Protein AF-A0A9N9F516-F1 (afdb_monomer_lite)

Structure (mmCIF, N/CA/C/O backbone):
data_AF-A0A9N9F516-F1
#
_entry.id   AF-A0A9N9F516-F1
#
loop_
_atom_site.group_PDB
_atom_site.id
_atom_site.type_symbol
_atom_site.label_atom_id
_atom_site.label_alt_id
_atom_site.label_comp_id
_atom_site.label_asym_id
_atom_site.label_entity_id
_atom_site.label_seq_id
_atom_site.pdbx_PDB_ins_code
_atom_site.Cartn_x
_atom_site.Cartn_y
_atom_site.Cartn_z
_atom_site.occupancy
_atom_site.B_iso_or_equiv
_atom_site.auth_seq_id
_atom_site.auth_comp_id
_atom_site.auth_asym_id
_atom_site.auth_atom_id
_atom_site.pdbx_PDB_model_num
ATOM 1 N N . MET A 1 1 ? -4.265 10.052 20.210 1.00 86.12 1 MET A N 1
ATOM 2 C CA . MET A 1 1 ? -3.769 8.996 19.293 1.00 86.12 1 MET A CA 1
ATOM 3 C C . MET A 1 1 ? -4.812 7.896 19.213 1.00 86.12 1 MET A C 1
ATOM 5 O O . MET A 1 1 ? -5.574 7.756 20.161 1.00 86.12 1 MET A O 1
ATOM 9 N N . VAL A 1 2 ? -4.881 7.152 18.112 1.00 93.31 2 VAL A N 1
ATOM 10 C CA . VAL A 1 2 ? -5.917 6.138 17.866 1.00 93.31 2 VAL A CA 1
ATOM 11 C C . VAL A 1 2 ? -5.251 4.812 17.516 1.00 93.31 2 VAL A C 1
ATOM 13 O O . VAL A 1 2 ? -4.358 4.781 16.673 1.00 93.31 2 VAL A O 1
ATOM 16 N N . ASN A 1 3 ? -5.663 3.717 18.158 1.00 96.06 3 ASN A N 1
ATOM 17 C CA . ASN A 1 3 ? -5.158 2.390 17.814 1.00 96.06 3 ASN A CA 1
ATOM 18 C C . ASN A 1 3 ? -5.553 2.039 16.369 1.00 96.06 3 ASN A C 1
ATOM 20 O O . ASN A 1 3 ? -6.737 2.066 16.028 1.00 96.06 3 ASN A O 1
ATOM 24 N N . ALA A 1 4 ? -4.560 1.726 15.536 1.00 94.31 4 ALA A N 1
ATOM 25 C CA . ALA A 1 4 ? -4.744 1.554 14.098 1.00 94.31 4 ALA A CA 1
ATOM 26 C C . ALA A 1 4 ? -5.684 0.388 13.756 1.00 94.31 4 ALA A C 1
ATOM 28 O O . ALA A 1 4 ? -6.639 0.568 13.001 1.00 94.31 4 ALA A O 1
ATOM 29 N N . ARG A 1 5 ? -5.470 -0.782 14.373 1.00 95.00 5 ARG A N 1
ATOM 30 C CA . ARG A 1 5 ? -6.314 -1.972 14.184 1.00 95.00 5 ARG A CA 1
ATOM 31 C C . ARG A 1 5 ? -7.758 -1.730 14.619 1.00 95.00 5 ARG A C 1
ATOM 33 O O . ARG A 1 5 ? -8.679 -2.081 13.886 1.00 95.00 5 ARG A O 1
ATOM 40 N N . LYS A 1 6 ? -7.958 -1.116 15.791 1.00 96.62 6 LYS A N 1
ATOM 41 C CA . LYS A 1 6 ? -9.297 -0.793 16.305 1.00 96.62 6 LYS A CA 1
ATOM 42 C C . LYS A 1 6 ? -10.034 0.152 15.354 1.00 96.62 6 LYS A C 1
ATOM 44 O O . LYS A 1 6 ? -11.146 -0.156 14.948 1.00 96.62 6 LYS A O 1
ATOM 49 N N . TRP A 1 7 ? -9.384 1.241 14.939 1.00 96.12 7 TRP A N 1
ATOM 50 C CA . TRP A 1 7 ? -9.973 2.203 14.005 1.00 96.12 7 TRP A CA 1
ATOM 51 C C . TRP A 1 7 ? -10.371 1.556 12.675 1.00 96.12 7 TRP A C 1
ATOM 53 O O . TRP A 1 7 ? -11.465 1.801 12.176 1.00 96.12 7 TRP A O 1
ATOM 63 N N . LEU A 1 8 ? -9.506 0.702 12.123 1.00 95.75 8 LEU A N 1
ATOM 64 C CA . LEU A 1 8 ? -9.766 0.000 10.867 1.00 95.75 8 LEU A CA 1
ATOM 65 C C . LEU A 1 8 ? -10.999 -0.909 10.969 1.00 95.75 8 LEU A C 1
ATOM 67 O O . LEU A 1 8 ? -11.861 -0.874 10.096 1.00 95.75 8 LEU A O 1
ATOM 71 N N . ASN A 1 9 ? -11.098 -1.687 12.051 1.00 95.06 9 ASN A N 1
ATOM 72 C CA . ASN A 1 9 ? -12.224 -2.588 12.309 1.00 95.06 9 ASN A CA 1
ATOM 73 C C . ASN A 1 9 ? -13.545 -1.847 12.548 1.00 95.06 9 ASN A C 1
ATOM 75 O O . ASN A 1 9 ? -14.591 -2.344 12.152 1.00 95.06 9 ASN A O 1
ATOM 79 N N . GLU A 1 10 ? -13.502 -0.661 13.154 1.00 96.50 10 GLU A N 1
ATOM 80 C CA . GLU A 1 10 ? -14.692 0.171 13.373 1.00 96.50 10 GLU A CA 1
ATOM 81 C C . GLU A 1 10 ? -15.178 0.876 12.102 1.00 96.50 10 GLU A C 1
ATOM 83 O O . GLU A 1 10 ? -16.352 1.227 12.005 1.00 96.50 10 GLU A O 1
ATOM 88 N N . LYS A 1 11 ? -14.278 1.156 11.152 1.00 95.44 11 LYS A N 1
ATOM 89 C CA . LYS A 1 11 ? -14.604 1.950 9.959 1.00 95.44 11 LYS A CA 1
ATOM 90 C C . LYS A 1 11 ? -14.893 1.130 8.720 1.00 95.44 11 LYS A C 1
ATOM 92 O O . LYS A 1 11 ? -15.666 1.592 7.887 1.00 95.44 11 LYS A O 1
ATOM 97 N N . ILE A 1 12 ? -14.255 -0.026 8.577 1.00 95.31 12 ILE A N 1
ATOM 98 C CA . ILE A 1 12 ? -14.330 -0.823 7.357 1.00 95.31 12 ILE A CA 1
ATOM 99 C C . ILE A 1 12 ? -14.484 -2.289 7.752 1.00 95.31 12 ILE A C 1
ATOM 101 O O . ILE A 1 12 ? -13.545 -2.910 8.272 1.00 95.31 12 ILE A O 1
ATOM 105 N N . SER A 1 13 ? -15.675 -2.829 7.489 1.00 95.19 13 SER A N 1
ATOM 106 C CA . SER A 1 13 ? -15.972 -4.260 7.630 1.00 95.19 13 SER A CA 1
ATOM 107 C C . SER A 1 13 ? -15.125 -5.087 6.662 1.00 95.19 13 SER A C 1
ATOM 109 O O . SER A 1 13 ? -14.690 -4.567 5.637 1.00 95.19 13 SER A O 1
ATOM 111 N N . GLU A 1 14 ? -14.867 -6.360 6.966 1.00 90.19 14 GLU A N 1
ATOM 112 C CA . GLU A 1 14 ? -13.972 -7.195 6.148 1.00 90.19 14 GLU A CA 1
ATOM 113 C C . GLU A 1 14 ? -14.425 -7.314 4.685 1.00 90.19 14 GLU A C 1
ATOM 115 O O . GLU A 1 14 ? -13.593 -7.174 3.786 1.00 90.19 14 GLU A O 1
ATOM 120 N N . ASP A 1 15 ? -15.733 -7.419 4.440 1.00 91.94 15 ASP A N 1
ATOM 121 C CA . ASP A 1 15 ? -16.313 -7.485 3.091 1.00 91.94 15 ASP A CA 1
ATOM 122 C C . ASP A 1 15 ? -16.061 -6.214 2.265 1.00 91.94 15 ASP A C 1
ATOM 124 O O . ASP A 1 15 ? -15.886 -6.262 1.047 1.00 91.94 15 ASP A O 1
ATOM 128 N N . GLN A 1 16 ? -15.983 -5.052 2.916 1.00 95.25 16 GLN A N 1
ATOM 129 C CA . GLN A 1 16 ? -15.660 -3.794 2.237 1.00 95.25 16 GLN A CA 1
ATOM 130 C C . GLN A 1 16 ? -14.167 -3.685 1.907 1.00 95.25 16 GLN A C 1
ATOM 132 O O . GLN A 1 16 ? -13.795 -3.022 0.937 1.00 95.25 16 GLN A O 1
ATOM 137 N N . ARG A 1 17 ? -13.291 -4.339 2.681 1.00 96.25 17 ARG A N 1
ATOM 138 C CA . ARG A 1 17 ? -11.830 -4.256 2.484 1.00 96.25 17 ARG A CA 1
ATOM 139 C C . ARG A 1 17 ? -11.406 -4.879 1.171 1.00 96.25 17 ARG A C 1
ATOM 141 O O . ARG A 1 17 ? -10.566 -4.314 0.478 1.00 96.25 17 ARG A O 1
ATOM 148 N N . VAL A 1 18 ? -12.016 -6.006 0.809 1.00 94.75 18 VAL A N 1
ATOM 149 C CA . VAL A 1 18 ? -11.689 -6.698 -0.442 1.00 94.75 18 VAL A CA 1
ATOM 150 C C . VAL A 1 18 ? -12.087 -5.882 -1.672 1.00 94.75 18 VAL A C 1
ATOM 152 O O . VAL A 1 18 ? -11.468 -6.043 -2.718 1.00 94.75 18 VAL A O 1
ATOM 155 N N . GLN A 1 19 ? -13.063 -4.977 -1.560 1.00 94.94 19 GLN A N 1
ATOM 156 C CA . GLN A 1 19 ? -13.507 -4.112 -2.660 1.00 94.94 19 GLN A CA 1
ATOM 157 C C . GLN A 1 19 ? -12.764 -2.770 -2.711 1.00 94.94 19 GLN A C 1
ATOM 159 O O . GLN A 1 19 ? -12.705 -2.135 -3.762 1.00 94.94 19 GLN A O 1
ATOM 164 N N . ALA A 1 20 ? -12.197 -2.326 -1.588 1.00 96.94 20 ALA A N 1
ATOM 165 C CA . ALA A 1 20 ? -11.565 -1.021 -1.482 1.00 96.94 20 ALA A CA 1
ATOM 166 C C . ALA A 1 20 ? -10.309 -0.918 -2.364 1.00 96.94 20 ALA A C 1
ATOM 168 O O . ALA A 1 20 ? -9.321 -1.627 -2.172 1.00 96.94 20 ALA A O 1
ATOM 169 N N . THR A 1 21 ? -10.335 0.025 -3.307 1.00 97.00 21 THR A N 1
ATOM 170 C CA . THR A 1 21 ? -9.188 0.351 -4.166 1.00 97.00 21 THR A CA 1
ATOM 171 C C . TH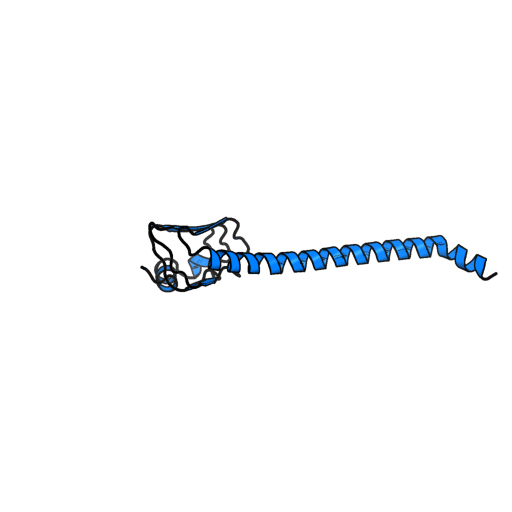R A 1 21 ? -8.354 1.501 -3.621 1.00 97.00 21 THR A C 1
ATOM 173 O O . THR A 1 21 ? -7.174 1.598 -3.943 1.00 97.00 21 THR A O 1
ATOM 176 N N . CYS A 1 22 ? -8.931 2.359 -2.781 1.00 96.19 22 CYS A N 1
ATOM 177 C CA . CYS A 1 22 ? -8.240 3.500 -2.191 1.00 96.19 22 CYS A CA 1
ATOM 178 C C . CYS A 1 22 ? -8.562 3.592 -0.697 1.00 96.19 22 CYS A C 1
ATOM 180 O O . CYS A 1 22 ? -9.717 3.433 -0.298 1.00 96.19 22 CYS A O 1
ATOM 182 N N . LEU A 1 23 ? -7.550 3.876 0.124 1.00 96.62 23 LEU A N 1
ATOM 183 C CA . LEU A 1 23 ? -7.700 4.085 1.562 1.00 96.62 23 LEU A CA 1
ATOM 184 C C . LEU A 1 23 ? -7.031 5.394 1.978 1.00 96.62 23 LEU A C 1
ATOM 186 O O . LEU A 1 23 ? -5.807 5.527 1.949 1.00 96.62 23 LEU A O 1
ATOM 190 N N . TYR A 1 24 ? -7.856 6.339 2.425 1.00 94.81 24 TYR A N 1
ATOM 191 C CA . TYR A 1 24 ? -7.415 7.643 2.901 1.00 94.81 24 TYR A CA 1
ATOM 192 C C . TYR A 1 24 ? -7.701 7.792 4.396 1.00 94.81 24 TYR A C 1
ATOM 194 O O . TYR A 1 24 ? -8.852 7.776 4.836 1.00 94.81 24 TYR A O 1
ATOM 202 N N . ILE A 1 25 ? -6.646 7.953 5.190 1.00 93.06 25 ILE A N 1
ATOM 203 C CA . ILE A 1 25 ? -6.722 8.133 6.639 1.00 93.06 25 ILE A CA 1
ATOM 204 C C . ILE A 1 25 ? -6.186 9.522 6.979 1.00 93.06 25 ILE A C 1
ATOM 206 O O . ILE A 1 25 ? -4.986 9.712 7.181 1.00 93.06 25 ILE A O 1
ATOM 210 N N . TYR A 1 26 ? -7.092 10.499 7.054 1.00 91.38 26 TYR A N 1
ATOM 211 C CA . TYR A 1 26 ? -6.755 11.898 7.320 1.00 91.38 26 TYR A CA 1
ATOM 212 C C . TYR A 1 26 ? -7.051 12.330 8.755 1.00 91.38 26 TYR A C 1
ATOM 214 O O . TYR A 1 26 ? -8.061 11.962 9.357 1.00 91.38 26 TYR A O 1
ATOM 222 N N . GLY A 1 27 ? -6.159 13.153 9.309 1.00 89.31 27 GLY A N 1
ATOM 223 C CA . GLY A 1 27 ? -6.330 13.778 10.621 1.00 89.31 27 GLY A CA 1
ATOM 224 C C . GLY A 1 27 ? -6.252 12.799 11.794 1.00 89.31 27 GLY A C 1
ATOM 225 O O . GLY A 1 27 ? -6.610 13.161 12.915 1.00 89.31 27 GLY A O 1
ATOM 226 N N . LYS A 1 28 ? -5.798 11.560 11.565 1.00 90.00 28 LYS A N 1
ATOM 227 C CA . LYS A 1 28 ? -5.654 10.543 12.612 1.00 90.00 28 LYS A CA 1
ATOM 228 C C . LYS A 1 28 ? -4.185 10.255 12.884 1.00 90.00 28 LYS A C 1
ATOM 230 O O . LYS A 1 28 ? -3.431 9.870 11.997 1.00 90.00 28 LYS A O 1
ATOM 235 N N . CYS A 1 29 ? -3.806 10.424 14.146 1.00 91.19 29 CYS A N 1
ATOM 236 C CA . CYS A 1 29 ? -2.519 9.984 14.663 1.00 91.19 29 CYS A CA 1
ATOM 237 C C . CYS A 1 29 ? -2.648 8.520 15.090 1.00 91.19 29 CYS A C 1
ATOM 239 O O . CYS A 1 29 ? -3.173 8.236 16.176 1.00 91.19 29 CYS A O 1
ATOM 241 N N . LEU A 1 30 ? -2.246 7.609 14.209 1.00 91.25 30 LEU A N 1
ATOM 242 C CA . LEU A 1 30 ? -2.334 6.173 14.416 1.00 91.25 30 LEU A CA 1
ATOM 243 C C . LEU A 1 30 ? -1.181 5.659 15.287 1.00 91.25 30 LEU A C 1
ATOM 245 O O . LEU A 1 30 ? -0.044 6.137 15.210 1.00 91.25 30 LEU A O 1
ATOM 249 N N . ILE A 1 31 ? -1.489 4.660 16.112 1.00 91.88 31 ILE A N 1
ATOM 250 C CA . ILE A 1 31 ? -0.522 3.930 16.935 1.00 91.88 31 ILE A CA 1
ATOM 251 C C . ILE A 1 31 ? -0.724 2.418 16.811 1.00 91.88 31 ILE A C 1
ATOM 253 O O . ILE A 1 31 ? -1.857 1.942 16.683 1.00 91.88 31 ILE A O 1
ATOM 257 N N . GLY A 1 32 ? 0.379 1.674 16.896 1.00 91.44 32 GLY A N 1
ATOM 258 C CA . GLY A 1 32 ? 0.387 0.211 16.883 1.00 91.44 32 GLY A CA 1
ATOM 259 C C . GLY A 1 32 ? 0.505 -0.376 15.478 1.00 91.44 32 GLY A C 1
ATOM 260 O O . GLY A 1 32 ? 1.079 0.242 14.584 1.00 91.44 32 GLY A O 1
ATOM 261 N N . GLU A 1 33 ? -0.008 -1.590 15.296 1.00 92.12 33 GLU A N 1
ATOM 262 C CA . GLU A 1 33 ? 0.031 -2.300 14.016 1.00 92.12 33 GLU A CA 1
ATOM 263 C C . GLU A 1 33 ? -1.143 -1.891 13.118 1.00 92.12 33 GLU A C 1
ATOM 265 O O . GLU A 1 33 ? -2.302 -1.936 13.544 1.00 92.12 33 GLU A O 1
ATOM 270 N N . LEU A 1 34 ? -0.841 -1.557 11.861 1.00 92.81 34 LEU A N 1
ATOM 271 C CA . LEU A 1 34 ? -1.824 -1.413 10.791 1.00 92.81 34 LEU A CA 1
ATOM 272 C C . LEU A 1 34 ? -1.659 -2.567 9.795 1.00 92.81 34 LEU A C 1
ATOM 274 O O . LEU A 1 34 ? -0.695 -2.609 9.034 1.00 92.81 34 LEU A O 1
ATOM 278 N N . ASN A 1 35 ? -2.601 -3.509 9.816 1.00 94.31 35 ASN A N 1
ATOM 279 C CA . ASN A 1 35 ? -2.608 -4.660 8.919 1.00 94.31 35 ASN A CA 1
ATOM 280 C C . ASN A 1 35 ? -3.636 -4.460 7.804 1.00 94.31 35 ASN A C 1
ATOM 282 O O . ASN A 1 35 ? -4.838 -4.434 8.067 1.00 94.31 35 ASN A O 1
ATOM 286 N N . LEU A 1 36 ? -3.148 -4.332 6.571 1.00 95.06 36 LEU A N 1
ATOM 287 C CA . LEU A 1 36 ? -3.951 -4.095 5.376 1.00 95.06 36 LEU A CA 1
ATOM 288 C C . LEU A 1 36 ? -3.981 -5.307 4.437 1.00 95.06 36 LEU A C 1
ATOM 290 O O . LEU A 1 36 ? -4.479 -5.195 3.326 1.00 95.06 36 LEU A O 1
ATOM 294 N N . ASN A 1 37 ? -3.547 -6.492 4.879 1.00 94.12 37 ASN A N 1
ATOM 295 C CA . ASN A 1 37 ? -3.496 -7.690 4.029 1.00 94.12 37 ASN A CA 1
ATOM 296 C C . ASN A 1 37 ? -4.878 -8.216 3.584 1.00 94.12 37 ASN A C 1
ATOM 298 O O . ASN A 1 37 ? -4.954 -9.099 2.736 1.00 94.12 37 ASN A O 1
ATOM 302 N N . SER A 1 38 ? -5.970 -7.687 4.142 1.00 95.94 38 SER A N 1
ATOM 303 C CA . SER A 1 38 ? -7.340 -7.930 3.657 1.00 95.94 38 SER A CA 1
ATOM 304 C C . SER A 1 38 ? -7.750 -7.004 2.500 1.00 95.94 38 SER A C 1
ATOM 306 O O . SER A 1 38 ? -8.759 -7.257 1.849 1.00 95.94 38 SER A O 1
ATOM 308 N N . PHE A 1 39 ? -6.967 -5.965 2.194 1.00 96.94 39 PHE A N 1
ATOM 309 C CA . PHE A 1 39 ? -7.216 -5.017 1.108 1.00 96.94 39 PHE A CA 1
ATOM 310 C C . PHE A 1 39 ? -6.511 -5.456 -0.183 1.00 96.94 39 PHE A C 1
ATOM 312 O O . PHE 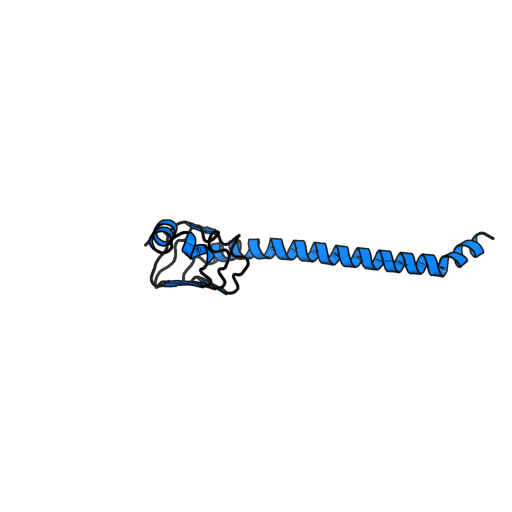A 1 39 ? -5.667 -4.755 -0.738 1.00 96.94 39 PHE A O 1
ATOM 319 N N . VAL A 1 40 ? -6.857 -6.645 -0.679 1.00 95.06 40 VAL A N 1
ATOM 320 C CA . VAL A 1 40 ? -6.187 -7.284 -1.832 1.00 95.06 40 VAL A CA 1
ATOM 321 C C . VAL A 1 40 ? -6.280 -6.483 -3.140 1.00 95.06 40 VAL A C 1
ATOM 323 O O . VAL A 1 40 ? -5.487 -6.687 -4.057 1.00 95.06 40 VAL A O 1
ATOM 326 N N . ASN A 1 41 ? -7.244 -5.562 -3.235 1.00 95.50 41 ASN A N 1
ATOM 327 C CA . ASN A 1 41 ? -7.453 -4.697 -4.396 1.00 95.50 41 ASN A CA 1
ATOM 328 C C . ASN A 1 41 ? -6.951 -3.257 -4.200 1.00 95.50 41 ASN A C 1
ATOM 330 O O . ASN A 1 41 ? -7.179 -2.419 -5.077 1.00 95.50 41 ASN A O 1
ATOM 334 N N . LEU A 1 42 ? -6.256 -2.967 -3.093 1.00 96.25 42 LEU A N 1
ATOM 335 C CA . LEU A 1 42 ? -5.771 -1.626 -2.780 1.00 96.25 42 LEU A CA 1
ATOM 336 C C . LEU A 1 42 ? -4.734 -1.162 -3.800 1.00 96.25 42 LEU A C 1
ATOM 338 O O . LEU A 1 42 ? -3.725 -1.827 -4.017 1.00 96.25 42 LEU A O 1
ATOM 342 N N . LYS A 1 43 ? -4.983 0.006 -4.383 1.00 94.62 43 LYS A N 1
ATOM 343 C CA . LYS A 1 43 ? -4.101 0.712 -5.314 1.00 94.62 43 LYS A CA 1
ATOM 344 C C . LYS A 1 43 ? -3.435 1.912 -4.666 1.00 94.62 43 LYS A C 1
ATOM 346 O O . LYS A 1 43 ? -2.271 2.190 -4.948 1.00 94.62 43 LYS A O 1
ATOM 351 N N . GLU A 1 44 ? -4.153 2.589 -3.776 1.00 94.31 44 GLU A N 1
ATOM 352 C CA . GLU A 1 44 ? -3.675 3.810 -3.137 1.00 94.31 44 GLU A CA 1
ATOM 353 C C . GLU A 1 44 ? -3.874 3.771 -1.624 1.00 94.31 44 GLU A C 1
ATOM 355 O O . GLU A 1 44 ? -4.978 3.526 -1.130 1.00 94.31 44 GLU A O 1
ATOM 360 N N . LEU A 1 45 ? -2.803 4.066 -0.888 1.00 93.94 45 LEU A N 1
ATOM 361 C CA . LEU A 1 45 ? -2.830 4.271 0.556 1.00 93.94 45 LEU A CA 1
ATOM 362 C C . LEU A 1 45 ? -2.264 5.646 0.892 1.00 93.94 45 LEU A C 1
ATOM 364 O O . LEU A 1 45 ? -1.096 5.928 0.622 1.00 93.94 45 LEU A O 1
ATOM 368 N N . CYS A 1 46 ? -3.067 6.473 1.555 1.00 92.06 46 CYS A N 1
ATOM 369 C CA . CYS A 1 46 ? -2.615 7.743 2.103 1.00 92.06 46 CYS A CA 1
ATOM 370 C C . CYS A 1 46 ? -2.964 7.837 3.585 1.00 92.06 46 CYS A C 1
ATOM 372 O O . CYS A 1 46 ? -4.134 7.814 3.966 1.00 92.06 46 CYS A O 1
ATOM 374 N N . ILE A 1 47 ? -1.946 7.976 4.426 1.00 91.12 47 ILE A N 1
ATOM 375 C CA . ILE A 1 47 ? -2.095 8.172 5.866 1.00 91.12 47 ILE A CA 1
ATOM 376 C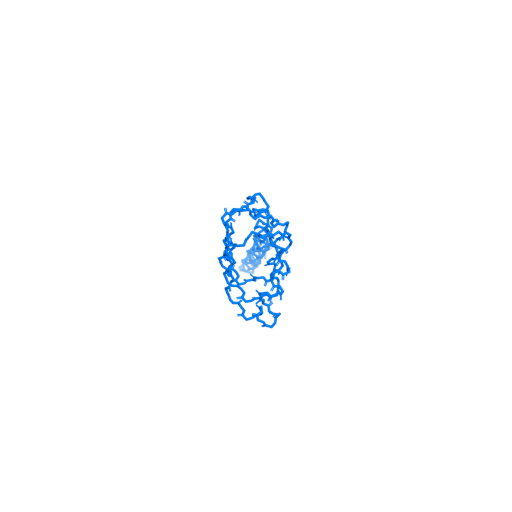 C . ILE A 1 47 ? -1.464 9.514 6.202 1.00 91.12 47 ILE A C 1
ATOM 378 O O . ILE A 1 47 ? -0.252 9.685 6.073 1.00 91.12 47 ILE A O 1
ATOM 382 N N . SER A 1 48 ? -2.278 10.474 6.636 1.00 87.94 48 SER A N 1
ATOM 383 C CA . SER A 1 48 ? -1.784 11.808 6.952 1.00 87.94 48 SER A CA 1
ATOM 384 C C . SER A 1 48 ? -2.407 12.406 8.201 1.00 87.94 48 SER A C 1
ATOM 386 O O . SER A 1 48 ? -3.608 12.306 8.455 1.00 87.94 48 SER A O 1
ATOM 388 N N . SER A 1 49 ? -1.571 13.048 9.013 1.00 87.19 49 SER A N 1
ATOM 389 C CA . SER A 1 49 ? -2.017 13.784 10.192 1.00 87.19 49 SER A CA 1
ATOM 390 C C . SER A 1 49 ? -1.097 14.963 10.484 1.00 87.19 49 SER A C 1
ATOM 392 O O . SER A 1 49 ? 0.027 15.006 10.002 1.00 87.19 49 SER A O 1
ATOM 394 N N . LYS A 1 50 ? -1.562 15.904 11.311 1.00 84.75 50 LYS A N 1
ATOM 395 C CA . LYS A 1 50 ? -0.764 17.059 11.761 1.00 84.75 50 LYS A CA 1
ATOM 396 C C . LYS A 1 50 ? 0.321 16.697 12.791 1.00 84.75 50 LYS A C 1
ATOM 398 O O . LYS A 1 50 ? 1.003 17.576 13.296 1.00 84.75 50 LYS A O 1
ATOM 403 N N . SER A 1 51 ? 0.434 15.423 13.157 1.00 83.94 51 SER A N 1
ATOM 404 C CA . SER A 1 51 ? 1.307 14.922 14.221 1.00 83.94 51 SER A CA 1
ATOM 405 C C . SER A 1 51 ? 2.036 13.655 13.783 1.00 83.94 51 SER A C 1
ATOM 407 O O . SER A 1 51 ? 1.558 12.937 12.903 1.00 83.94 51 SER A O 1
ATOM 409 N N . ASN A 1 52 ? 3.153 13.335 14.435 1.00 81.69 52 ASN A N 1
ATOM 410 C CA . ASN A 1 52 ? 3.915 12.140 14.089 1.00 81.69 52 ASN A CA 1
ATOM 411 C C . ASN A 1 52 ? 3.102 10.856 14.304 1.00 81.69 52 ASN A C 1
ATOM 413 O O . ASN A 1 52 ? 2.532 10.636 15.377 1.00 81.69 52 ASN A O 1
ATOM 417 N N . GLN A 1 53 ? 3.074 9.993 13.292 1.00 83.31 53 GLN A N 1
ATOM 418 C CA . GLN A 1 53 ? 2.516 8.649 13.393 1.00 83.31 53 GLN A CA 1
ATOM 419 C C . GLN A 1 53 ? 3.414 7.790 14.292 1.00 83.31 53 GLN A C 1
ATOM 421 O O . GLN A 1 53 ? 4.641 7.865 14.207 1.00 83.31 53 GLN A O 1
ATOM 426 N N . LYS A 1 54 ? 2.819 6.921 15.118 1.00 86.94 54 LYS A N 1
ATOM 427 C CA . LYS A 1 54 ? 3.564 5.923 15.913 1.00 86.94 54 LYS A CA 1
ATOM 428 C C . LYS A 1 54 ? 3.140 4.504 15.547 1.00 86.94 54 LYS A C 1
ATOM 430 O O . LYS A 1 54 ? 2.870 3.671 16.415 1.00 86.94 54 LYS A O 1
ATOM 435 N N . LEU A 1 55 ? 3.046 4.242 14.247 1.00 86.00 55 LEU A N 1
ATOM 436 C CA . LEU A 1 55 ? 2.872 2.884 13.754 1.00 86.00 55 LEU A CA 1
ATOM 437 C C . LEU A 1 55 ? 4.110 2.060 14.116 1.00 86.00 55 LEU A C 1
ATOM 439 O O . LEU A 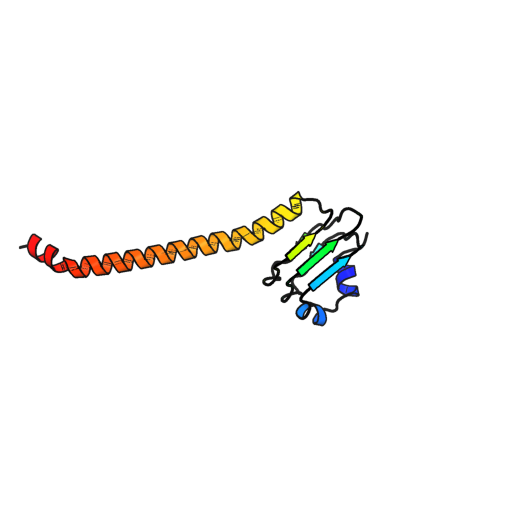1 55 ? 5.245 2.475 13.882 1.00 86.00 55 LEU A O 1
ATOM 443 N N . THR A 1 56 ? 3.887 0.898 14.717 1.00 85.62 56 THR A N 1
ATOM 444 C CA . THR A 1 56 ? 4.955 -0.058 15.032 1.00 85.62 56 THR A CA 1
ATOM 445 C C . THR A 1 56 ? 5.185 -1.032 13.882 1.00 85.62 56 T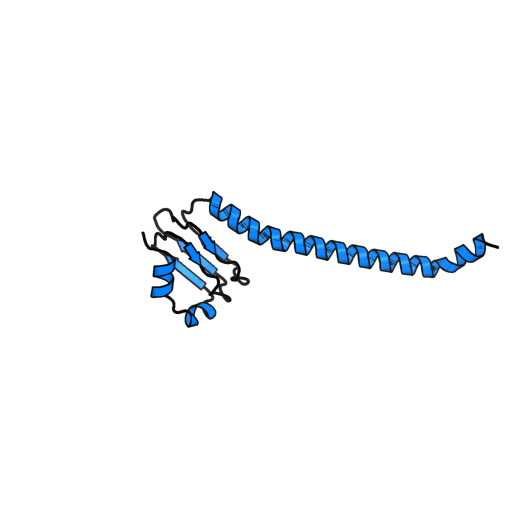HR A C 1
ATOM 447 O O . THR A 1 56 ? 6.283 -1.564 13.741 1.00 85.62 56 THR A O 1
ATOM 450 N N . SER A 1 57 ? 4.166 -1.252 13.053 1.00 84.94 57 SER A N 1
ATOM 451 C CA . SER A 1 57 ? 4.224 -2.102 11.869 1.00 84.94 57 SER A CA 1
ATOM 452 C C . SER A 1 57 ? 3.149 -1.681 10.869 1.00 84.94 57 SER A C 1
ATOM 454 O O . SER A 1 57 ? 2.056 -1.256 11.261 1.00 84.94 57 SER A O 1
ATOM 456 N N . LEU A 1 58 ? 3.477 -1.816 9.588 1.00 89.06 58 LEU A N 1
ATOM 457 C CA . LEU A 1 58 ? 2.562 -1.701 8.463 1.00 89.06 58 LEU A CA 1
ATOM 458 C C . LEU A 1 58 ? 2.674 -2.995 7.653 1.00 89.06 58 LEU A C 1
ATOM 460 O O . LEU A 1 58 ? 3.736 -3.264 7.098 1.00 89.06 58 LEU A O 1
ATOM 464 N N . LYS A 1 59 ? 1.597 -3.783 7.598 1.00 91.38 59 LYS A N 1
ATOM 465 C CA . LYS A 1 59 ? 1.549 -5.029 6.816 1.00 91.38 59 LYS A CA 1
ATOM 466 C C . LYS A 1 59 ? 0.742 -4.795 5.548 1.00 91.38 59 LYS A C 1
ATOM 468 O O . LYS A 1 59 ? -0.461 -4.539 5.630 1.00 91.38 59 LYS A O 1
ATOM 473 N N . ILE A 1 60 ? 1.429 -4.838 4.413 1.00 90.19 60 ILE A N 1
ATOM 474 C CA . ILE A 1 60 ? 0.885 -4.617 3.063 1.00 90.19 60 ILE A CA 1
ATOM 475 C C . ILE A 1 60 ? 1.315 -5.733 2.100 1.00 90.19 60 ILE A C 1
ATOM 477 O O . ILE A 1 60 ? 1.266 -5.557 0.889 1.00 90.19 60 ILE A O 1
ATOM 481 N N . ASP A 1 61 ? 1.727 -6.882 2.637 1.00 87.38 61 ASP A N 1
ATOM 482 C CA . ASP A 1 61 ? 2.285 -8.020 1.895 1.00 87.38 61 ASP A CA 1
ATOM 483 C C . ASP A 1 61 ? 1.317 -8.581 0.846 1.00 87.38 61 ASP A C 1
ATOM 485 O O . ASP A 1 61 ? 1.744 -9.154 -0.147 1.00 87.38 61 ASP A O 1
ATOM 489 N N . LYS A 1 62 ? 0.002 -8.440 1.070 1.00 91.06 62 LYS A N 1
ATOM 490 C CA . LYS A 1 62 ? -1.036 -8.885 0.122 1.00 91.06 62 LYS A CA 1
ATOM 491 C C . LYS A 1 62 ? -1.604 -7.756 -0.742 1.00 91.06 62 LYS A C 1
ATOM 493 O O . LYS A 1 62 ? -2.526 -7.991 -1.523 1.00 91.06 62 LYS A O 1
ATOM 498 N N . CYS A 1 63 ? -1.088 -6.534 -0.616 1.00 90.44 63 CYS A N 1
ATOM 499 C CA . CYS A 1 63 ? -1.537 -5.373 -1.386 1.00 90.44 63 CYS A CA 1
ATOM 500 C C . CYS A 1 63 ? -0.814 -5.298 -2.743 1.00 90.44 63 CYS A C 1
ATOM 502 O O . CYS A 1 63 ? -0.216 -4.280 -3.080 1.00 90.44 63 CYS A O 1
ATOM 504 N N . ASN A 1 64 ? -0.880 -6.366 -3.542 1.00 88.44 64 ASN A N 1
ATOM 505 C CA . ASN A 1 64 ? -0.079 -6.525 -4.769 1.00 88.44 64 ASN A CA 1
ATOM 506 C C . ASN A 1 64 ? -0.413 -5.508 -5.875 1.00 88.44 64 ASN A C 1
ATOM 508 O O . ASN A 1 64 ? 0.299 -5.410 -6.869 1.00 88.44 64 ASN A O 1
ATOM 512 N N . LYS A 1 65 ? -1.520 -4.772 -5.730 1.00 92.38 65 LYS A N 1
ATOM 513 C CA . LYS A 1 65 ? -1.961 -3.732 -6.670 1.00 92.38 65 LYS A CA 1
ATOM 514 C C . LYS A 1 65 ? -1.590 -2.319 -6.212 1.00 92.38 65 LYS A C 1
ATOM 516 O O . LYS A 1 65 ? -1.963 -1.367 -6.895 1.00 92.38 65 LYS A O 1
ATOM 521 N N . LEU A 1 66 ? -0.894 -2.174 -5.079 1.00 89.38 66 LEU A N 1
ATOM 522 C CA . LEU A 1 66 ? -0.554 -0.884 -4.486 1.00 89.38 66 LEU A CA 1
ATOM 523 C C . LEU A 1 66 ? 0.487 -0.169 -5.351 1.00 89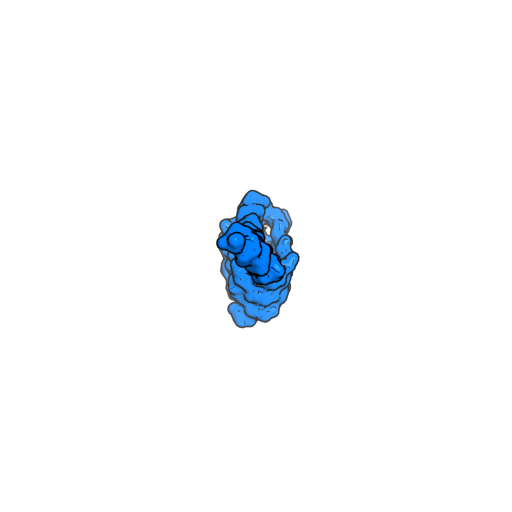.38 66 LEU A C 1
ATOM 525 O O . LEU A 1 66 ? 1.642 -0.577 -5.421 1.00 89.38 66 LEU A O 1
ATOM 529 N N . ILE A 1 67 ? 0.070 0.922 -5.984 1.00 88.38 67 ILE A N 1
ATOM 530 C CA . ILE A 1 67 ? 0.915 1.753 -6.850 1.00 88.38 67 ILE A CA 1
ATOM 531 C C . ILE A 1 67 ? 1.313 3.068 -6.179 1.00 88.38 67 ILE A C 1
ATOM 533 O O . ILE A 1 67 ? 2.325 3.662 -6.544 1.00 88.38 67 ILE A O 1
ATOM 537 N N . ALA A 1 68 ? 0.543 3.516 -5.183 1.00 85.12 68 ALA A N 1
ATOM 538 C CA . ALA A 1 68 ? 0.802 4.753 -4.461 1.00 85.12 68 ALA A CA 1
ATOM 539 C C . ALA A 1 68 ? 0.730 4.532 -2.946 1.00 85.12 68 ALA A C 1
ATOM 541 O O . ALA A 1 68 ? -0.284 4.082 -2.408 1.00 85.12 68 ALA A O 1
ATOM 542 N N . LEU A 1 69 ? 1.813 4.895 -2.257 1.00 88.25 69 LEU A N 1
ATOM 543 C CA . LEU A 1 69 ? 1.936 4.828 -0.806 1.00 88.25 69 LEU A CA 1
ATOM 544 C C . LEU A 1 69 ? 2.454 6.161 -0.270 1.00 88.25 69 LEU A C 1
ATOM 546 O O . LEU A 1 69 ? 3.614 6.512 -0.482 1.00 88.25 69 LEU A O 1
ATOM 550 N N . THR A 1 70 ? 1.613 6.855 0.488 1.00 86.06 70 THR A N 1
ATOM 551 C CA . THR A 1 70 ? 1.969 8.103 1.164 1.00 86.06 70 THR A CA 1
ATOM 552 C C . THR A 1 70 ? 1.692 7.969 2.649 1.00 86.06 70 THR A C 1
ATOM 554 O O . THR A 1 70 ? 0.558 7.736 3.066 1.00 86.06 70 THR A O 1
ATOM 557 N N . ILE A 1 71 ? 2.723 8.163 3.467 1.00 84.56 71 ILE A N 1
ATOM 558 C CA . ILE A 1 71 ? 2.582 8.232 4.920 1.00 84.56 71 ILE A CA 1
ATOM 559 C C . ILE A 1 71 ? 3.335 9.463 5.406 1.00 84.56 71 ILE A C 1
ATOM 561 O O . ILE A 1 71 ? 4.560 9.521 5.325 1.00 84.56 71 ILE A O 1
ATOM 565 N N . SER A 1 72 ? 2.602 10.473 5.872 1.00 78.88 72 SER A N 1
ATOM 566 C CA . SER A 1 72 ? 3.215 11.707 6.360 1.00 78.88 72 SER A CA 1
ATOM 567 C C . SER A 1 72 ? 3.578 11.598 7.840 1.00 78.88 72 SER A C 1
ATOM 569 O O . SER A 1 72 ? 2.886 10.950 8.632 1.00 78.88 72 SER A O 1
ATOM 571 N N . TYR A 1 73 ? 4.680 12.256 8.212 1.00 70.62 73 TYR A N 1
ATOM 572 C CA . TYR A 1 73 ? 5.143 12.371 9.597 1.00 70.62 73 TYR A CA 1
ATOM 573 C C . TYR A 1 73 ? 5.378 11.011 10.291 1.00 70.62 73 TYR A C 1
ATOM 575 O O . TYR A 1 73 ? 5.062 10.826 11.464 1.00 70.62 73 TYR A O 1
ATOM 583 N N . THR A 1 74 ? 5.926 10.024 9.579 1.00 62.16 74 THR A N 1
ATOM 584 C CA . THR A 1 74 ? 6.446 8.774 10.169 1.00 62.16 74 THR A CA 1
ATOM 585 C C . THR A 1 74 ? 7.933 8.859 10.472 1.00 62.16 74 THR A C 1
ATOM 587 O O . THR A 1 74 ? 8.670 9.581 9.808 1.00 62.16 74 THR A O 1
ATOM 590 N N . ASN A 1 75 ? 8.394 8.048 11.428 1.00 62.16 75 ASN A N 1
ATOM 591 C CA . ASN A 1 75 ? 9.821 7.825 11.634 1.00 62.16 75 ASN A CA 1
ATOM 592 C C . ASN A 1 75 ? 10.399 7.084 10.405 1.00 62.16 75 ASN A C 1
ATOM 594 O O . ASN A 1 75 ? 10.147 5.889 10.220 1.00 62.16 75 ASN A O 1
ATOM 598 N N . LEU A 1 76 ? 11.076 7.834 9.528 1.00 54.12 76 LEU A N 1
ATOM 599 C CA . LEU A 1 76 ? 11.484 7.457 8.164 1.00 54.12 76 LEU A CA 1
ATOM 600 C C . LEU A 1 76 ? 12.250 6.125 8.089 1.00 54.12 76 LEU A C 1
ATOM 602 O O . LEU A 1 76 ? 12.056 5.361 7.144 1.00 54.12 76 LEU A O 1
ATOM 606 N N . GLU A 1 77 ? 13.050 5.796 9.103 1.00 53.28 77 GLU A N 1
ATOM 607 C CA . GLU A 1 77 ? 13.900 4.597 9.116 1.00 53.28 77 GLU A CA 1
ATOM 608 C C . GLU A 1 77 ? 13.113 3.274 9.075 1.00 53.28 77 GLU A C 1
ATOM 610 O O . GLU A 1 77 ? 13.515 2.338 8.381 1.00 53.28 77 GLU A O 1
ATOM 615 N N . ARG A 1 78 ? 11.950 3.192 9.744 1.00 55.06 78 ARG A N 1
ATOM 616 C CA . ARG A 1 78 ? 11.101 1.976 9.735 1.00 55.06 78 ARG A CA 1
ATOM 617 C C . ARG A 1 78 ? 10.309 1.805 8.437 1.00 55.06 78 ARG A C 1
ATOM 619 O O . ARG A 1 78 ? 9.971 0.682 8.063 1.00 55.06 78 ARG A O 1
ATOM 626 N N . LEU A 1 79 ? 9.998 2.904 7.750 1.00 59.03 79 LEU A N 1
ATOM 627 C CA . LEU A 1 79 ? 9.291 2.859 6.468 1.00 59.03 79 LEU A CA 1
ATOM 628 C C . LEU A 1 79 ? 10.236 2.402 5.347 1.00 59.03 79 LEU A C 1
ATOM 630 O O . LEU A 1 79 ? 9.866 1.562 4.528 1.00 59.03 79 LEU A O 1
ATOM 634 N N . ILE A 1 80 ? 11.482 2.885 5.368 1.00 57.03 80 ILE A N 1
ATOM 635 C CA . ILE A 1 80 ? 12.529 2.506 4.411 1.00 57.03 80 ILE A CA 1
ATOM 636 C C . ILE A 1 80 ? 12.864 1.010 4.506 1.00 57.03 80 ILE A C 1
ATOM 638 O O . ILE A 1 80 ? 13.019 0.366 3.469 1.00 57.03 80 ILE A O 1
ATOM 642 N N . SER A 1 81 ? 12.932 0.428 5.710 1.00 54.81 81 SER A N 1
ATOM 643 C CA . SER A 1 81 ? 13.202 -1.012 5.867 1.00 54.81 81 SER A CA 1
ATOM 644 C C . SER A 1 81 ? 12.067 -1.894 5.336 1.00 54.81 81 SER A C 1
ATOM 646 O O . SER A 1 81 ? 12.328 -2.909 4.695 1.00 54.81 81 SER A O 1
ATOM 648 N N . THR A 1 82 ? 10.813 -1.472 5.519 1.00 54.72 82 THR A N 1
ATOM 649 C CA . THR A 1 82 ? 9.637 -2.206 5.022 1.00 54.72 82 THR A CA 1
ATOM 650 C C . THR A 1 82 ? 9.561 -2.163 3.489 1.00 54.72 82 THR A C 1
ATOM 652 O O . THR A 1 82 ? 9.353 -3.192 2.855 1.00 54.72 82 THR A O 1
ATOM 655 N N . ILE A 1 83 ? 9.821 -1.002 2.873 1.00 60.53 83 ILE A N 1
ATOM 656 C CA . ILE A 1 83 ? 9.861 -0.852 1.404 1.00 60.53 83 ILE A CA 1
ATOM 657 C C . ILE A 1 83 ? 11.024 -1.647 0.787 1.00 60.53 83 ILE A C 1
ATOM 659 O O . ILE A 1 83 ? 10.872 -2.235 -0.285 1.00 60.53 83 ILE A O 1
ATOM 663 N N . ARG A 1 84 ? 12.189 -1.678 1.451 1.00 56.50 84 ARG A N 1
ATOM 664 C CA . ARG A 1 84 ? 13.371 -2.410 0.972 1.00 56.50 84 ARG A CA 1
ATOM 665 C C . ARG A 1 84 ? 13.118 -3.916 0.885 1.00 56.50 84 ARG A C 1
ATOM 667 O O . ARG A 1 84 ? 13.507 -4.510 -0.111 1.00 56.50 84 ARG A O 1
ATOM 674 N N . ASN A 1 85 ? 12.427 -4.496 1.866 1.00 52.66 85 ASN A N 1
ATOM 675 C CA . ASN A 1 85 ? 12.126 -5.931 1.888 1.00 52.66 85 ASN A CA 1
ATOM 676 C C . ASN A 1 85 ? 11.144 -6.359 0.786 1.00 52.66 85 ASN A C 1
ATOM 678 O O . ASN A 1 85 ? 11.299 -7.442 0.229 1.00 52.66 85 ASN A O 1
ATOM 682 N N . VAL A 1 86 ? 10.173 -5.502 0.446 1.00 57.84 86 VAL A N 1
ATOM 683 C CA . VAL A 1 86 ? 9.221 -5.753 -0.653 1.00 57.84 86 VAL A CA 1
ATOM 684 C C . VAL A 1 86 ? 9.921 -5.669 -2.013 1.00 57.84 86 VAL A C 1
ATOM 686 O O . VAL A 1 86 ? 9.671 -6.483 -2.889 1.00 57.84 86 VAL A O 1
ATOM 689 N N . LYS A 1 87 ? 10.855 -4.725 -2.196 1.00 58.47 87 LYS A N 1
ATOM 690 C CA . LYS A 1 87 ? 11.609 -4.610 -3.456 1.00 58.47 87 LYS A CA 1
ATOM 691 C C . LYS A 1 87 ? 12.704 -5.666 -3.621 1.00 58.47 87 LYS A C 1
ATOM 693 O O . LYS A 1 87 ? 12.979 -6.048 -4.752 1.00 58.47 87 LYS A O 1
ATOM 698 N N . SER A 1 88 ? 13.366 -6.105 -2.548 1.00 55.91 88 SER A N 1
ATOM 699 C CA . SER A 1 88 ? 14.485 -7.053 -2.669 1.00 55.91 88 SER A CA 1
ATOM 700 C C . SER A 1 88 ? 14.024 -8.446 -3.090 1.00 55.91 88 SER A C 1
ATOM 702 O O . SER A 1 88 ? 14.685 -9.075 -3.906 1.00 55.91 88 SER A O 1
ATOM 704 N N . THR A 1 89 ? 12.874 -8.901 -2.583 1.00 58.28 89 THR A N 1
ATOM 705 C CA . THR A 1 89 ? 12.324 -10.222 -2.922 1.00 58.28 89 THR A CA 1
ATOM 706 C C . THR A 1 89 ? 11.927 -10.313 -4.393 1.00 58.28 89 THR A C 1
ATOM 708 O O . THR A 1 89 ? 12.287 -11.287 -5.042 1.00 58.28 89 THR A O 1
ATOM 711 N N . ASP A 1 90 ? 11.309 -9.274 -4.959 1.00 71.06 90 ASP A N 1
ATOM 712 C CA . ASP A 1 90 ? 10.938 -9.273 -6.381 1.00 71.06 90 ASP A CA 1
ATOM 713 C C . ASP A 1 90 ? 12.140 -9.068 -7.320 1.00 71.06 90 ASP A C 1
ATOM 715 O O . ASP A 1 90 ? 12.198 -9.654 -8.401 1.00 71.06 90 ASP A O 1
ATOM 719 N N . ILE A 1 91 ? 13.123 -8.243 -6.937 1.00 70.12 91 ILE A N 1
ATOM 720 C CA . ILE A 1 91 ? 14.269 -7.927 -7.807 1.00 70.12 91 ILE A CA 1
ATOM 721 C C . ILE A 1 91 ? 15.228 -9.112 -7.937 1.00 70.12 91 ILE A C 1
ATOM 723 O O . ILE A 1 91 ? 15.717 -9.369 -9.039 1.00 70.12 91 ILE A O 1
ATOM 727 N N . ASP A 1 92 ? 15.522 -9.816 -6.845 1.00 77.56 92 ASP A N 1
ATOM 728 C CA . ASP A 1 92 ? 16.471 -10.930 -6.887 1.00 77.56 92 ASP A CA 1
ATOM 729 C C . ASP A 1 92 ? 15.873 -12.147 -7.616 1.00 77.56 92 ASP A C 1
ATOM 731 O O . ASP A 1 92 ? 16.562 -12.759 -8.436 1.00 77.56 92 ASP A O 1
ATOM 735 N N . ASP A 1 93 ? 14.571 -12.410 -7.451 1.00 78.31 93 ASP A N 1
ATOM 736 C CA . ASP A 1 93 ? 13.840 -13.428 -8.221 1.00 78.31 93 ASP A CA 1
ATOM 737 C C . ASP A 1 93 ? 13.802 -13.109 -9.723 1.00 78.31 93 ASP A C 1
ATOM 739 O O . ASP A 1 93 ? 13.982 -13.997 -10.563 1.00 78.31 93 ASP A O 1
ATOM 743 N N . LEU A 1 94 ? 13.591 -11.838 -10.088 1.00 72.44 94 LEU A N 1
ATOM 744 C CA . LEU A 1 94 ? 13.623 -11.403 -11.486 1.00 72.44 94 LEU A CA 1
ATOM 745 C C . LEU A 1 94 ? 15.024 -11.532 -12.086 1.00 72.44 94 LEU A C 1
ATOM 747 O O . LEU A 1 94 ? 15.158 -12.037 -13.199 1.00 72.44 94 LEU A O 1
ATOM 751 N N . LYS A 1 95 ? 16.075 -11.138 -11.357 1.00 78.38 95 LYS A N 1
ATOM 752 C CA . LYS A 1 95 ? 17.466 -11.322 -11.805 1.00 78.38 95 LYS A CA 1
ATOM 753 C C . LYS A 1 95 ? 17.793 -12.794 -12.031 1.00 78.38 95 LYS A C 1
ATOM 755 O O . LYS A 1 95 ? 18.409 -13.125 -13.043 1.00 78.38 95 LYS A O 1
ATOM 760 N N . LEU A 1 96 ? 17.368 -13.667 -11.116 1.00 86.12 96 LEU A N 1
ATOM 761 C CA . LEU A 1 96 ? 17.592 -15.106 -11.229 1.00 86.12 96 LEU A CA 1
ATOM 762 C C . LEU A 1 96 ? 16.880 -15.688 -12.458 1.00 86.12 96 LEU A C 1
ATOM 764 O O . LEU A 1 96 ? 17.493 -16.429 -13.225 1.00 86.12 96 LEU A O 1
ATOM 768 N N . LYS A 1 97 ? 15.614 -15.315 -12.683 1.00 81.31 97 LYS A N 1
ATOM 769 C CA . LYS A 1 97 ? 14.852 -15.741 -13.868 1.00 81.31 97 LYS A CA 1
ATOM 770 C C . LYS A 1 97 ? 15.484 -15.253 -15.171 1.00 81.31 97 LYS A C 1
ATOM 772 O O . LYS A 1 97 ? 15.605 -16.044 -16.100 1.00 81.31 97 LYS A O 1
ATOM 777 N N . THR A 1 98 ? 15.925 -13.997 -15.233 1.00 82.94 98 THR A N 1
ATOM 778 C CA . THR A 1 98 ? 16.597 -13.448 -16.422 1.00 82.94 98 THR A CA 1
ATOM 779 C C . THR A 1 98 ? 17.893 -14.193 -16.729 1.00 82.94 98 THR A C 1
ATOM 781 O O . THR A 1 98 ? 18.101 -14.588 -17.872 1.00 82.94 98 THR A O 1
ATOM 784 N N . LYS A 1 99 ? 18.726 -14.452 -15.711 1.00 91.19 99 LYS A N 1
ATOM 785 C CA . LYS A 1 99 ? 19.981 -15.195 -15.888 1.00 91.19 99 LYS A CA 1
ATOM 786 C C . LYS A 1 99 ? 19.736 -16.604 -16.437 1.00 91.19 99 LYS A C 1
ATOM 788 O O . LYS A 1 99 ? 20.430 -17.029 -17.351 1.00 91.19 99 LYS A O 1
ATOM 793 N N . LYS A 1 100 ? 18.718 -17.297 -15.919 1.00 91.62 100 LYS A N 1
ATOM 794 C CA . LYS A 1 100 ? 18.356 -18.642 -16.382 1.00 91.62 100 LYS A CA 1
ATOM 795 C C . LYS A 1 100 ? 17.927 -18.657 -17.856 1.00 91.62 100 LYS A C 1
ATOM 797 O O . LYS A 1 100 ? 18.342 -19.537 -18.598 1.00 91.62 100 LYS A O 1
ATOM 802 N N . ILE A 1 101 ? 17.141 -17.669 -18.288 1.00 89.38 101 ILE A N 1
ATOM 803 C CA . ILE A 1 101 ? 16.721 -17.536 -19.695 1.00 89.38 101 ILE A CA 1
ATOM 804 C C . ILE A 1 101 ? 17.931 -17.297 -20.612 1.00 89.38 101 ILE A C 1
ATOM 806 O O . ILE A 1 101 ? 17.996 -17.850 -21.708 1.00 89.38 101 ILE A O 1
ATOM 810 N N . GLU A 1 102 ? 18.888 -16.477 -20.174 1.00 90.62 102 GLU A N 1
ATOM 811 C CA . GLU A 1 102 ? 20.112 -16.199 -20.933 1.00 90.62 102 GLU A CA 1
ATOM 812 C C . GLU A 1 102 ? 21.001 -17.447 -21.070 1.00 90.62 102 GLU A C 1
ATOM 814 O O . GLU A 1 102 ? 21.483 -17.732 -22.167 1.00 90.62 102 GLU A O 1
ATOM 819 N N . GLU A 1 103 ? 21.158 -18.230 -19.997 1.00 94.69 103 GLU A N 1
ATOM 820 C CA . GLU A 1 103 ? 21.881 -19.512 -20.016 1.00 94.69 103 GLU A CA 1
ATOM 821 C C . GLU A 1 103 ? 21.230 -20.517 -20.982 1.00 94.69 103 GLU A C 1
ATOM 823 O O . GLU A 1 103 ? 21.912 -21.042 -21.863 1.00 94.69 103 GLU A O 1
ATOM 828 N N . GLU A 1 104 ? 19.910 -20.714 -20.900 1.00 93.12 104 GLU A N 1
ATOM 829 C CA . GLU A 1 104 ? 19.165 -21.617 -21.795 1.00 93.12 104 GLU A CA 1
ATOM 830 C C . GLU A 1 104 ? 19.290 -21.202 -23.275 1.00 93.12 104 GLU A C 1
ATOM 832 O O . GLU A 1 104 ? 19.450 -22.044 -24.164 1.00 93.12 104 GLU A O 1
ATOM 837 N N . TYR A 1 105 ? 19.268 -19.895 -23.560 1.00 91.94 105 TYR A N 1
ATOM 838 C CA . TYR A 1 105 ? 19.462 -19.380 -24.916 1.00 91.94 105 TYR A CA 1
ATOM 839 C C . TYR A 1 105 ? 20.880 -19.642 -25.444 1.00 91.94 105 TYR A C 1
ATOM 841 O O . TYR A 1 105 ? 21.047 -20.039 -26.602 1.00 91.94 105 TYR A O 1
ATOM 849 N N . LEU A 1 106 ? 21.907 -19.440 -24.614 1.00 96.25 106 LEU A N 1
ATOM 850 C CA . LEU A 1 106 ? 23.298 -19.705 -24.990 1.00 96.25 106 LEU A CA 1
ATOM 851 C C . LEU A 1 106 ? 23.551 -21.199 -25.223 1.00 96.25 106 LEU A C 1
ATOM 853 O O . LEU A 1 106 ? 24.219 -21.551 -26.196 1.00 96.25 106 LEU A O 1
ATOM 857 N N . GLU A 1 107 ? 22.990 -22.076 -24.389 1.00 95.31 107 GLU A N 1
ATOM 858 C CA . GLU A 1 107 ? 23.067 -23.530 -24.577 1.00 95.31 107 GLU A CA 1
ATOM 859 C C . GLU A 1 107 ? 22.433 -23.965 -25.901 1.00 95.31 107 GLU A C 1
ATOM 861 O O . GLU A 1 107 ? 23.033 -24.743 -26.648 1.00 95.31 107 GLU A O 1
ATOM 866 N N . TYR A 1 108 ? 21.268 -23.406 -26.240 1.00 92.81 108 TYR A N 1
ATOM 867 C CA . TYR A 1 108 ? 20.612 -23.654 -27.523 1.00 92.81 108 TYR A CA 1
ATOM 868 C C . TYR A 1 108 ? 21.484 -23.222 -28.715 1.00 92.81 108 TYR A C 1
ATOM 870 O O . TYR A 1 108 ? 21.660 -23.985 -29.668 1.00 92.81 108 TYR A O 1
ATOM 878 N N . GLN A 1 109 ? 22.077 -22.025 -28.657 1.00 92.44 109 GLN A N 1
ATOM 879 C CA . GLN A 1 109 ? 22.975 -21.532 -29.710 1.00 92.44 109 GLN A CA 1
ATOM 880 C C . GLN A 1 109 ? 24.225 -22.411 -29.847 1.00 92.44 109 GLN A C 1
ATOM 882 O O . GLN A 1 109 ? 24.613 -22.768 -30.959 1.00 92.44 109 GLN A O 1
ATOM 887 N N . LEU A 1 110 ? 24.838 -22.808 -28.729 1.00 94.12 110 LEU A N 1
ATOM 888 C CA . LEU A 1 110 ? 25.997 -23.702 -28.730 1.00 94.12 110 LEU A CA 1
ATOM 889 C C . LEU A 1 110 ? 25.661 -25.072 -29.325 1.00 94.12 110 LEU A C 1
ATOM 891 O O . LEU A 1 110 ? 26.453 -25.594 -30.109 1.00 94.12 110 LEU A O 1
ATOM 895 N N . ALA A 1 111 ? 24.500 -25.639 -28.992 1.00 94.38 111 ALA A N 1
ATOM 896 C CA . ALA A 1 111 ? 24.038 -26.900 -29.565 1.00 94.38 111 ALA A CA 1
ATOM 897 C C . ALA A 1 111 ? 23.856 -26.795 -31.088 1.00 94.38 111 ALA A C 1
ATOM 899 O O . ALA A 1 111 ? 24.355 -27.646 -31.821 1.00 94.38 111 ALA A O 1
ATOM 900 N N . ALA A 1 112 ? 23.232 -25.716 -31.570 1.00 92.94 112 ALA A N 1
ATOM 901 C CA . ALA A 1 112 ? 23.050 -25.475 -33.001 1.00 92.94 112 ALA A CA 1
ATOM 902 C C . ALA A 1 112 ? 24.385 -25.295 -33.749 1.00 92.94 112 ALA A C 1
ATOM 904 O O . ALA A 1 112 ? 24.545 -25.772 -34.873 1.00 92.94 112 ALA A O 1
ATOM 905 N N . ILE A 1 113 ? 25.365 -24.626 -33.132 1.00 92.69 113 ILE A N 1
ATOM 906 C CA . ILE A 1 113 ? 26.710 -24.468 -33.703 1.00 92.69 113 ILE A CA 1
ATOM 907 C C . ILE A 1 113 ? 27.428 -25.819 -33.762 1.00 92.69 113 ILE A C 1
ATOM 909 O O . ILE A 1 113 ? 27.985 -26.156 -34.805 1.00 92.69 113 ILE A O 1
ATOM 913 N N . LYS A 1 114 ? 27.401 -26.601 -32.676 1.00 90.94 114 LYS A N 1
ATOM 914 C CA . LYS A 1 114 ? 28.014 -27.938 -32.636 1.00 90.94 114 LYS A CA 1
ATOM 915 C C . LYS A 1 114 ? 27.428 -28.859 -33.698 1.00 90.94 114 LYS A C 1
ATOM 917 O O . LYS A 1 114 ? 28.185 -29.489 -34.423 1.00 90.94 114 LYS A O 1
ATOM 922 N N . ASP A 1 115 ? 26.107 -28.875 -33.844 1.00 92.19 115 ASP A N 1
ATOM 923 C CA . ASP A 1 115 ? 25.432 -29.654 -34.884 1.00 92.19 115 ASP A CA 1
ATOM 924 C C . ASP A 1 115 ? 25.887 -29.228 -36.291 1.00 92.19 115 ASP A C 1
ATOM 926 O O . ASP A 1 115 ? 26.326 -30.057 -37.092 1.00 92.19 115 ASP A O 1
ATOM 930 N N . LYS A 1 116 ? 25.922 -27.913 -36.552 1.00 93.00 116 LYS A N 1
ATOM 931 C CA . LYS A 1 116 ? 26.357 -27.342 -37.838 1.00 93.00 116 LYS A CA 1
ATOM 932 C C . LYS A 1 116 ? 27.804 -27.686 -38.209 1.00 93.00 116 LYS A C 1
ATOM 934 O O . LYS A 1 116 ? 28.119 -27.782 -39.397 1.00 93.00 116 LYS A O 1
ATOM 939 N N . TYR A 1 117 ? 28.685 -27.825 -37.224 1.00 90.12 117 TYR A N 1
ATOM 940 C CA . TYR A 1 117 ? 30.109 -28.102 -37.428 1.00 90.12 117 TYR A CA 1
ATOM 941 C C . TYR A 1 117 ? 30.519 -29.532 -37.054 1.00 90.12 117 TYR A C 1
ATOM 943 O O . TYR A 1 117 ? 31.706 -29.838 -37.082 1.00 90.12 117 TYR A O 1
ATOM 951 N N . SER A 1 118 ? 29.562 -30.422 -36.781 1.00 85.44 118 SER A N 1
ATOM 952 C CA . SER A 1 118 ? 29.806 -31.828 -36.417 1.00 85.44 118 SER A CA 1
ATOM 953 C C . SER A 1 118 ? 30.678 -32.578 -37.434 1.00 85.44 118 SER A C 1
ATOM 955 O O . SER A 1 118 ? 31.487 -33.428 -37.078 1.00 85.44 118 SER A O 1
ATOM 957 N N . TRP A 1 119 ? 30.587 -32.206 -38.712 1.00 83.31 119 TRP A N 1
ATOM 958 C CA . TRP A 1 119 ? 31.398 -32.765 -39.794 1.00 83.31 119 TRP A CA 1
ATOM 959 C C . TRP A 1 119 ? 32.901 -32.443 -39.691 1.00 83.31 119 TRP A C 1
ATOM 961 O O . TRP A 1 119 ? 33.708 -33.168 -40.271 1.00 83.31 119 TRP A O 1
ATOM 971 N N . LEU A 1 120 ? 33.300 -31.384 -38.973 1.00 79.38 120 LEU A N 1
ATOM 972 C CA . LEU A 1 120 ? 34.716 -31.050 -38.769 1.00 79.38 120 LEU A CA 1
ATOM 973 C C . LEU A 1 120 ? 35.404 -32.024 -37.809 1.00 79.38 120 LEU A C 1
ATOM 975 O O . LEU A 1 120 ? 36.586 -32.302 -37.985 1.00 79.38 120 LEU A O 1
ATOM 979 N N . GLU A 1 121 ? 34.678 -32.563 -36.827 1.00 75.44 121 GLU A N 1
ATOM 980 C CA . GLU A 1 121 ? 35.221 -33.553 -35.888 1.00 75.44 121 GLU A CA 1
ATOM 981 C C . GLU A 1 121 ? 35.530 -34.871 -36.615 1.00 75.44 121 GLU A C 1
ATOM 983 O O . GLU A 1 121 ? 36.604 -35.437 -36.442 1.00 75.44 121 GLU A O 1
ATOM 988 N N . VAL A 1 122 ? 34.662 -35.277 -37.548 1.00 75.88 122 VAL A N 1
ATOM 989 C CA . VAL A 1 122 ? 34.859 -36.471 -38.392 1.00 75.88 122 VAL A CA 1
ATOM 990 C C . VAL A 1 122 ? 36.099 -36.359 -39.292 1.00 75.88 122 VAL A C 1
ATOM 992 O O . VAL A 1 122 ? 36.745 -37.362 -39.576 1.00 75.88 122 VAL A O 1
ATOM 995 N N . LEU A 1 123 ? 36.452 -35.151 -39.744 1.00 68.94 123 LEU A N 1
ATOM 996 C CA . LEU A 1 123 ? 37.632 -34.921 -40.590 1.00 68.94 123 LEU A CA 1
ATOM 997 C C . LEU A 1 123 ? 38.952 -34.874 -39.813 1.00 68.94 123 LEU A C 1
ATOM 999 O O . LEU A 1 123 ? 40.003 -35.044 -40.421 1.00 68.94 123 LEU A O 1
ATOM 1003 N N . LEU A 1 124 ? 38.915 -34.600 -38.508 1.00 68.88 124 LEU A N 1
ATOM 1004 C CA . LEU A 1 124 ? 40.109 -34.547 -37.657 1.00 68.88 124 LEU A CA 1
ATOM 1005 C C . LEU A 1 124 ? 40.500 -35.925 -37.100 1.00 68.88 124 LEU A C 1
ATOM 1007 O O . LEU A 1 124 ? 41.636 -36.098 -36.665 1.00 68.88 124 LEU A O 1
ATOM 1011 N N . GLU A 1 125 ? 39.575 -36.887 -37.112 1.00 70.56 125 GLU A N 1
ATOM 1012 C CA . GLU A 1 125 ? 39.799 -38.270 -36.670 1.00 70.56 125 GLU A CA 1
ATOM 1013 C C . GLU A 1 125 ? 40.182 -39.239 -37.812 1.00 70.56 125 GLU A C 1
ATOM 1015 O O . GLU A 1 125 ? 40.492 -40.401 -37.537 1.00 70.56 125 GLU A O 1
ATOM 1020 N N . ALA A 1 126 ? 40.176 -38.777 -39.070 1.00 52.59 126 ALA A N 1
ATOM 1021 C CA . ALA A 1 126 ? 40.535 -39.541 -40.274 1.00 52.59 126 ALA A CA 1
ATOM 1022 C C . ALA A 1 126 ? 41.974 -39.261 -40.741 1.00 52.59 126 ALA A C 1
ATOM 1024 O O . ALA A 1 126 ? 42.629 -40.223 -41.206 1.00 52.59 126 ALA A O 1
#

Sequence (126 aa):
MVNARKWLNEKISEDQRVQATCLYIYGKCLIGELNLNSFVNLKELCISSKSNQKLTSLKIDKCNKLIALTISYTNLERLISTIRNVKSTDIDDLKLKTKKIEEEYLEYQLAAIKDKYSWLEVLLEA

Radius of gyration: 25.54 Å; chains: 1; bounding box: 57×57×60 Å

Secondary structure (DSSP, 8-state):
-EEHHHHHHHH--HHHHHH-SEEEEES--EEEEEE-TT-TT--EEEEE-SS--EEEEEE-TT-TT--EEEETT--HHHHHHHHHHHHHHHHHHHHHHHHHHHHHHHHHHHHHHHHHHHHHHHHH--

Organism: NCBI:txid1433469

Foldseek 3Di:
DDAQVVVCVVPAPLVRLCVDQEDAAEADQYAEEHASLSNLNHQYYAHDHPEAHHYPYYHCPNVVNHPYDHHPRYPVVRVVVVVCVSVVVVVVVVVVVVVVVVVVVVVVVVVVVCVVCVVVVVVVVD

InterPro domains:
  IPR032675 Leucine-rich repeat domain superfamily [G3DSA:3.80.10.10] (13-117)

pLDDT: mean 84.87, std 12.96, range [52.59, 97.0]